Protein AF-A0A645DLG9-F1 (afdb_monomer_lite)

InterPro domains:
  IPR007343 Uncharacterised protein family, zinc metallopeptidase putative [PF04228] (1-88)
  IPR007343 Uncharacterised protein family, zinc metallopeptidase putative [PTHR30168] (2-88)

Foldseek 3Di:
DAQLVLLLVLLVLLLVLQVCCVVVVDVNDDPVRLVVVLVVVQCVAQQNVCCVPPVGDDQVPGDNHHSQLSSVSNVNSNVVSDSVSSVDPPSDD

Radius of gyration: 13.67 Å; chains: 1; bounding box: 35×21×36 Å

pLDDT: mean 84.77, std 9.36, range [57.03, 95.88]

Organism: NCBI:txid1076179

Sequence (93 aa):
MSVFTELQADCLAGVWMNHAAETGYLTAPTSAEIAESLNAAQAVGDDNIQRQTQGYVSPESWTHGSSDQRQAALEDGLQSGNISSCNTPGWSE

Structure (mmCIF, N/CA/C/O backbone):
data_AF-A0A645DLG9-F1
#
_entry.id   AF-A0A645DLG9-F1
#
loop_
_atom_site.group_PDB
_atom_site.id
_atom_site.type_symbol
_atom_site.label_atom_id
_atom_site.label_alt_id
_atom_site.label_comp_id
_atom_site.label_asym_id
_atom_site.label_entity_id
_atom_site.label_seq_id
_atom_site.pdbx_PDB_ins_code
_atom_site.Cartn_x
_atom_site.Cartn_y
_atom_site.Cartn_z
_atom_site.occupancy
_atom_site.B_iso_or_equiv
_atom_site.auth_seq_id
_atom_site.auth_comp_id
_atom_site.auth_asym_id
_atom_site.auth_atom_id
_atom_site.pdbx_PDB_model_num
ATOM 1 N N . MET A 1 1 ? 9.883 12.411 -7.666 1.00 60.34 1 MET A N 1
ATOM 2 C CA . MET A 1 1 ? 9.314 11.461 -6.691 1.00 60.34 1 MET A CA 1
ATOM 3 C C . MET A 1 1 ? 10.327 10.361 -6.460 1.00 60.34 1 MET A C 1
ATOM 5 O O . MET A 1 1 ? 11.058 10.063 -7.397 1.00 60.34 1 MET A O 1
ATOM 9 N N . SER A 1 2 ? 10.441 9.835 -5.241 1.00 85.75 2 SER A N 1
ATOM 10 C CA . SER A 1 2 ? 11.219 8.617 -4.995 1.00 85.75 2 SER A CA 1
ATOM 11 C C . SER A 1 2 ? 10.255 7.443 -4.869 1.00 85.75 2 SER A C 1
ATOM 13 O O . SER A 1 2 ? 9.139 7.631 -4.386 1.00 85.75 2 SER A O 1
ATOM 15 N N . VAL A 1 3 ? 10.711 6.245 -5.239 1.00 87.81 3 VAL A N 1
ATOM 16 C CA . VAL A 1 3 ? 9.950 5.002 -5.042 1.00 87.81 3 VAL A CA 1
ATOM 17 C C . VAL A 1 3 ? 9.477 4.886 -3.592 1.00 87.81 3 VAL A C 1
ATOM 19 O O . VAL A 1 3 ? 8.308 4.637 -3.345 1.00 87.81 3 VAL A O 1
ATOM 22 N N . PHE A 1 4 ? 10.344 5.184 -2.618 1.00 90.12 4 PHE A N 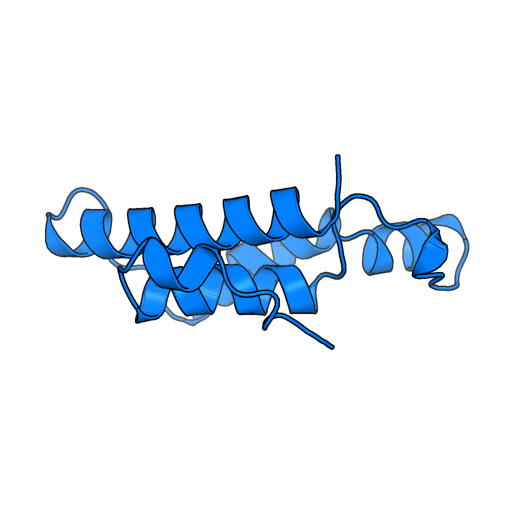1
ATOM 23 C CA . PHE A 1 4 ? 9.968 5.140 -1.204 1.00 90.12 4 PHE A CA 1
ATOM 24 C C . PHE A 1 4 ? 8.778 6.049 -0.858 1.00 90.12 4 PHE A C 1
ATOM 26 O O . PHE A 1 4 ? 7.912 5.640 -0.094 1.00 90.12 4 PHE A O 1
ATOM 33 N N . THR A 1 5 ? 8.720 7.269 -1.403 1.00 90.06 5 THR A N 1
ATOM 34 C CA . THR A 1 5 ? 7.602 8.189 -1.139 1.00 90.06 5 THR A CA 1
ATOM 35 C C . THR A 1 5 ? 6.281 7.646 -1.679 1.00 90.06 5 THR A C 1
ATOM 37 O O . THR A 1 5 ? 5.267 7.772 -1.000 1.00 90.06 5 THR A O 1
ATOM 40 N N . GLU A 1 6 ? 6.298 7.014 -2.852 1.00 87.88 6 GLU A N 1
ATOM 41 C CA . GLU A 1 6 ? 5.103 6.404 -3.444 1.00 87.88 6 GLU A CA 1
ATOM 42 C C . GLU A 1 6 ? 4.635 5.191 -2.634 1.00 87.88 6 GLU A C 1
ATOM 44 O O . GLU A 1 6 ? 3.474 5.126 -2.237 1.00 87.88 6 GLU A O 1
ATOM 49 N N . LEU A 1 7 ? 5.553 4.296 -2.260 1.00 89.69 7 LEU A N 1
ATOM 50 C CA . LEU A 1 7 ? 5.215 3.139 -1.426 1.00 89.69 7 LEU A CA 1
ATOM 51 C C . LEU A 1 7 ? 4.717 3.560 -0.035 1.00 89.69 7 LEU A C 1
ATOM 53 O O . LEU A 1 7 ? 3.760 3.003 0.497 1.00 89.69 7 LEU A O 1
ATOM 57 N N . GLN A 1 8 ? 5.317 4.598 0.551 1.00 93.25 8 GLN A N 1
ATOM 58 C CA . GLN A 1 8 ? 4.828 5.160 1.806 1.00 93.25 8 GLN A CA 1
ATOM 59 C C . GLN A 1 8 ? 3.400 5.707 1.662 1.00 93.25 8 GLN A C 1
ATOM 61 O O . GLN A 1 8 ? 2.591 5.518 2.572 1.00 93.25 8 GLN A O 1
ATOM 66 N N . ALA A 1 9 ? 3.073 6.360 0.544 1.00 91.69 9 ALA A N 1
ATOM 67 C CA . ALA A 1 9 ? 1.722 6.846 0.285 1.00 91.69 9 ALA A CA 1
ATOM 68 C C . ALA A 1 9 ? 0.710 5.693 0.178 1.00 91.69 9 ALA A C 1
ATOM 70 O O . ALA A 1 9 ? -0.366 5.785 0.771 1.00 91.69 9 ALA A O 1
ATOM 71 N N . ASP A 1 10 ? 1.072 4.593 -0.486 1.00 90.56 10 ASP A N 1
ATOM 72 C CA . ASP A 1 10 ? 0.229 3.395 -0.580 1.00 90.56 10 ASP A CA 1
ATOM 73 C C . ASP A 1 10 ? -0.030 2.769 0.797 1.00 90.56 10 ASP A C 1
ATOM 75 O O . ASP A 1 10 ? -1.177 2.485 1.145 1.00 90.56 10 ASP A O 1
ATOM 79 N N . CYS A 1 11 ? 0.997 2.642 1.640 1.00 93.62 11 CYS A N 1
ATOM 80 C CA . CYS A 1 11 ? 0.811 2.159 3.010 1.00 93.62 11 CYS A CA 1
ATOM 81 C C . CYS A 1 11 ? -0.096 3.077 3.837 1.00 93.62 11 CYS A C 1
ATOM 83 O O . CYS A 1 11 ? -1.009 2.611 4.521 1.00 93.62 11 CYS A O 1
ATOM 85 N N . LEU A 1 12 ? 0.087 4.396 3.747 1.00 95.25 12 LEU A N 1
ATOM 86 C CA . LEU A 1 12 ? -0.774 5.348 4.453 1.00 95.25 12 LEU A CA 1
ATOM 87 C C . LEU A 1 12 ? -2.229 5.278 3.969 1.00 95.25 12 LEU A C 1
ATOM 89 O O . LEU A 1 12 ? -3.145 5.418 4.784 1.00 95.25 12 LEU A O 1
ATOM 93 N N . ALA A 1 13 ? -2.454 5.021 2.678 1.00 92.62 13 ALA A N 1
ATOM 94 C CA . ALA A 1 13 ? -3.788 4.766 2.147 1.00 92.62 13 ALA A CA 1
ATOM 95 C C . ALA A 1 13 ? -4.403 3.506 2.777 1.00 92.62 13 ALA A C 1
ATOM 97 O O . ALA A 1 13 ? -5.556 3.547 3.206 1.00 92.62 13 ALA A O 1
ATOM 98 N N . GLY A 1 14 ? -3.626 2.431 2.928 1.00 92.00 14 GLY A N 1
ATOM 99 C CA . GLY A 1 14 ? -4.053 1.209 3.614 1.00 92.00 14 GLY A CA 1
ATOM 100 C C . GLY A 1 14 ? -4.455 1.469 5.067 1.00 92.00 14 GLY A C 1
ATOM 101 O O . GLY A 1 14 ? -5.541 1.073 5.491 1.00 92.00 14 GLY A O 1
ATOM 102 N N . VAL A 1 15 ? -3.638 2.224 5.810 1.00 95.69 15 VAL A N 1
ATOM 103 C CA . VAL A 1 15 ? -3.955 2.623 7.193 1.00 95.69 15 VAL A CA 1
ATOM 104 C C . VAL A 1 15 ? -5.260 3.415 7.246 1.00 95.69 15 VAL A C 1
ATOM 106 O O . VAL A 1 15 ? -6.115 3.142 8.086 1.00 95.69 15 VAL A O 1
ATOM 109 N N . TRP A 1 16 ? -5.454 4.376 6.340 1.00 95.25 16 TRP A N 1
ATOM 110 C CA . TRP A 1 16 ? -6.711 5.118 6.273 1.00 95.25 16 TRP A CA 1
ATOM 111 C C . TRP A 1 16 ? -7.907 4.194 6.013 1.00 95.25 16 TRP A C 1
ATOM 113 O O . TRP A 1 16 ? -8.917 4.318 6.702 1.00 95.25 16 TRP A O 1
ATOM 123 N N . MET A 1 17 ? -7.795 3.252 5.069 1.00 93.31 17 MET A N 1
ATOM 124 C CA . MET A 1 17 ? -8.868 2.302 4.750 1.00 93.31 17 MET A CA 1
ATOM 125 C C . MET A 1 17 ? -9.232 1.426 5.953 1.00 93.31 17 MET A C 1
ATOM 127 O O . MET A 1 17 ? -10.417 1.191 6.186 1.00 93.31 17 MET A O 1
ATOM 131 N N . ASN A 1 18 ? -8.238 0.992 6.733 1.00 94.12 18 ASN A N 1
ATOM 132 C CA . ASN A 1 18 ? -8.441 0.234 7.967 1.00 94.12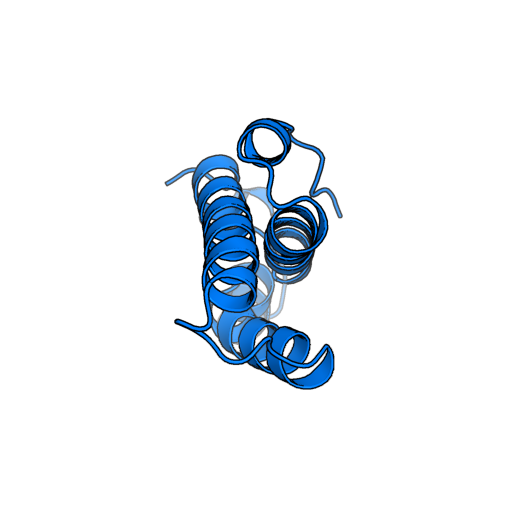 18 ASN A CA 1
ATOM 133 C C . ASN A 1 18 ? -9.317 1.021 8.963 1.00 94.12 18 ASN A C 1
ATOM 135 O O . ASN A 1 18 ? -10.412 0.577 9.312 1.00 94.12 18 ASN A O 1
ATOM 139 N N . HIS A 1 19 ? -8.913 2.246 9.315 1.00 95.88 19 HIS A N 1
ATOM 140 C CA . HIS A 1 19 ? -9.671 3.100 10.243 1.00 95.88 19 HIS A CA 1
ATOM 141 C C . HIS A 1 19 ? -11.038 3.518 9.687 1.00 95.88 19 HIS A C 1
ATOM 143 O O . HIS A 1 19 ? -12.024 3.601 10.425 1.00 95.88 19 HIS A O 1
ATOM 149 N N . ALA A 1 20 ? -11.133 3.780 8.381 1.00 95.12 20 ALA A N 1
ATOM 150 C CA . ALA A 1 20 ? -12.391 4.128 7.723 1.00 95.12 20 ALA A CA 1
ATOM 151 C C . ALA A 1 20 ? -13.396 2.966 7.769 1.00 95.12 20 ALA A C 1
ATOM 153 O O . ALA A 1 20 ? -14.595 3.201 7.933 1.00 95.12 20 ALA A O 1
ATOM 154 N N . ALA A 1 21 ? -12.915 1.725 7.667 1.00 93.19 21 ALA A N 1
ATOM 155 C CA . ALA A 1 21 ? -13.736 0.532 7.821 1.00 93.19 21 ALA A CA 1
ATOM 156 C C . ALA A 1 21 ? -14.223 0.346 9.265 1.00 93.19 21 ALA A C 1
ATOM 158 O O . ALA A 1 21 ? -15.412 0.114 9.483 1.00 93.19 21 ALA A O 1
ATOM 159 N N . GLU A 1 22 ? -13.344 0.518 10.257 1.00 93.00 22 GLU A N 1
ATOM 160 C CA . GLU A 1 22 ? -13.700 0.401 11.682 1.00 93.00 22 GLU A CA 1
ATOM 161 C C . GLU A 1 22 ? -14.759 1.420 12.119 1.00 93.00 22 GLU A C 1
ATOM 163 O O . GLU A 1 22 ? -15.649 1.124 12.916 1.00 93.00 22 GLU A O 1
ATOM 168 N N . THR A 1 23 ? -14.678 2.631 11.576 1.00 95.06 23 THR A N 1
ATOM 169 C CA . THR A 1 23 ? -15.600 3.734 11.880 1.00 95.06 23 THR A CA 1
ATOM 170 C C . THR A 1 23 ? -16.886 3.700 11.050 1.00 95.06 23 THR A C 1
ATOM 172 O O . THR A 1 23 ? -17.792 4.497 11.298 1.00 95.06 23 THR A O 1
ATOM 175 N N . GLY A 1 24 ? -16.990 2.788 10.077 1.00 93.12 24 GLY A N 1
ATOM 176 C CA . GLY A 1 24 ? -18.139 2.663 9.179 1.00 93.12 24 GLY A CA 1
ATOM 177 C C . GLY A 1 24 ? -18.225 3.739 8.090 1.00 93.12 24 GLY A C 1
ATOM 178 O O . GLY 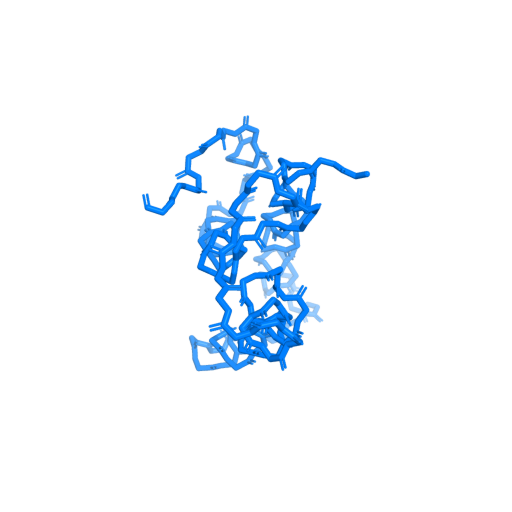A 1 24 ? -19.241 3.813 7.399 1.00 93.12 24 GLY A O 1
ATOM 179 N N . TYR A 1 25 ? -17.188 4.566 7.910 1.00 92.75 25 TYR A N 1
ATOM 180 C CA . TYR A 1 25 ? -17.091 5.507 6.782 1.00 92.75 25 TYR A CA 1
ATOM 181 C C . TYR A 1 25 ? -16.846 4.797 5.450 1.00 92.75 25 TYR A C 1
ATOM 183 O O . TYR A 1 25 ? -17.205 5.318 4.394 1.00 92.75 25 TYR A O 1
ATOM 191 N N . LEU A 1 26 ? -16.238 3.615 5.502 1.00 91.00 26 LEU A N 1
ATOM 192 C CA . LEU A 1 26 ? -15.990 2.747 4.365 1.00 91.00 26 LEU A CA 1
ATOM 193 C C . LEU A 1 26 ? -16.554 1.360 4.683 1.00 91.00 26 LEU A C 1
ATOM 195 O O . LEU A 1 26 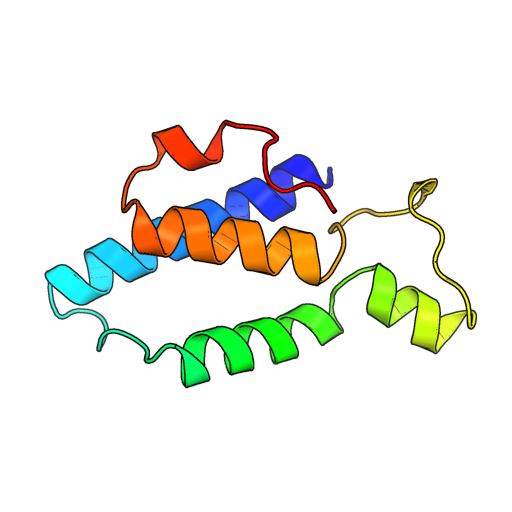? -16.418 0.864 5.797 1.00 91.00 26 LEU A O 1
ATOM 199 N N . THR A 1 27 ? -17.182 0.705 3.709 1.00 89.62 27 THR A N 1
ATOM 200 C CA . THR A 1 27 ? -17.412 -0.740 3.838 1.00 89.62 27 THR A CA 1
ATOM 201 C C . THR A 1 27 ? -16.070 -1.425 3.654 1.00 89.62 27 THR A C 1
ATOM 203 O O . THR A 1 27 ? -15.426 -1.193 2.634 1.00 89.62 27 THR A O 1
ATOM 206 N N . ALA A 1 28 ? -15.645 -2.226 4.635 1.00 83.88 28 ALA A N 1
ATOM 207 C CA . ALA A 1 28 ? -14.373 -2.936 4.568 1.00 83.88 28 ALA A CA 1
ATOM 208 C C . ALA A 1 28 ? -14.256 -3.666 3.218 1.00 83.88 28 ALA A C 1
ATOM 210 O O . ALA A 1 28 ? -15.109 -4.514 2.929 1.00 83.88 28 ALA A O 1
ATOM 211 N N . PRO A 1 29 ? -13.259 -3.326 2.383 1.00 80.19 29 PRO A N 1
ATOM 212 C CA . PRO A 1 29 ? -13.120 -3.957 1.086 1.00 80.19 29 PRO A CA 1
ATOM 213 C C . PRO A 1 29 ? -12.747 -5.424 1.278 1.00 80.19 29 PRO A C 1
ATOM 215 O O . PRO A 1 29 ? -11.972 -5.796 2.164 1.00 80.19 29 PRO A O 1
ATOM 218 N N . THR A 1 30 ? -13.302 -6.275 0.432 1.00 85.00 30 THR A N 1
ATOM 219 C CA . THR A 1 30 ? -12.905 -7.676 0.356 1.00 85.00 30 THR A CA 1
ATOM 220 C C . THR A 1 30 ? -11.481 -7.794 -0.187 1.00 85.00 30 THR A C 1
ATOM 222 O O . THR A 1 30 ? -11.003 -6.935 -0.929 1.00 85.00 30 THR A O 1
ATOM 225 N N . SER A 1 31 ? -10.802 -8.905 0.109 1.00 75.62 31 SER A N 1
ATOM 226 C CA . SER A 1 31 ? -9.485 -9.208 -0.475 1.00 75.62 31 SER A CA 1
ATOM 227 C C . SER A 1 31 ? -9.496 -9.171 -2.008 1.00 75.62 31 SER A C 1
ATOM 229 O O . SER A 1 31 ? -8.498 -8.803 -2.618 1.00 75.62 31 SER A O 1
ATOM 231 N N . ALA A 1 32 ? -10.632 -9.508 -2.631 1.00 78.88 32 ALA A N 1
ATOM 232 C CA . ALA A 1 32 ? -10.809 -9.424 -4.076 1.00 78.88 32 ALA A CA 1
ATOM 233 C C . ALA A 1 32 ? -10.844 -7.970 -4.576 1.00 78.88 32 ALA A C 1
ATOM 235 O O . ALA A 1 32 ? -10.163 -7.657 -5.545 1.00 78.88 32 ALA A O 1
ATOM 236 N N . GLU A 1 33 ? -11.570 -7.076 -3.899 1.00 82.19 33 GLU A N 1
ATOM 237 C CA . GLU A 1 33 ? -11.627 -5.648 -4.252 1.00 82.19 33 GLU A CA 1
ATOM 238 C C . GLU A 1 33 ? -10.283 -4.944 -4.024 1.00 82.19 33 GLU A C 1
ATOM 240 O O . GLU A 1 33 ? -9.896 -4.079 -4.806 1.00 82.19 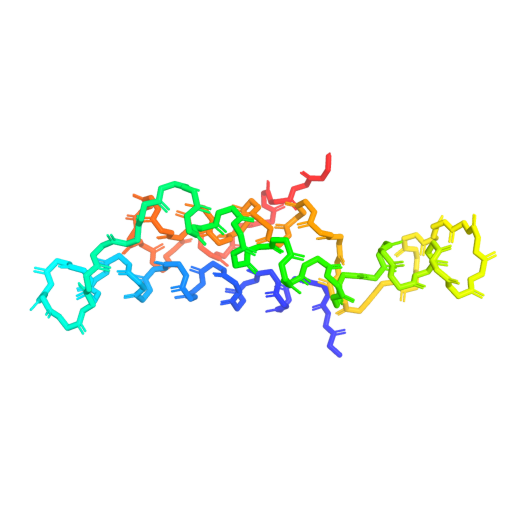33 GLU A O 1
ATOM 245 N N . ILE A 1 34 ? -9.536 -5.344 -2.989 1.00 78.06 34 ILE A N 1
ATOM 246 C CA . ILE A 1 34 ? -8.169 -4.857 -2.754 1.00 78.06 34 ILE A CA 1
ATOM 247 C C . ILE A 1 34 ? -7.261 -5.292 -3.907 1.00 78.06 34 ILE A C 1
ATOM 249 O O . ILE A 1 34 ? -6.601 -4.450 -4.511 1.00 78.06 34 ILE A O 1
ATOM 253 N N . ALA A 1 35 ? -7.274 -6.578 -4.268 1.00 73.38 35 ALA A N 1
ATOM 254 C CA . ALA A 1 35 ? -6.483 -7.097 -5.381 1.00 73.38 35 ALA A CA 1
ATOM 255 C C . ALA A 1 35 ? -6.888 -6.483 -6.735 1.00 73.38 35 ALA A C 1
ATOM 257 O O . ALA A 1 35 ? -6.036 -6.262 -7.593 1.00 73.38 35 ALA A O 1
ATOM 258 N N . GLU A 1 36 ? -8.170 -6.188 -6.952 1.00 75.88 36 GLU A N 1
ATOM 259 C CA . GLU A 1 36 ? -8.661 -5.535 -8.170 1.00 75.88 36 GLU A CA 1
ATOM 260 C C . GLU A 1 36 ? -8.232 -4.063 -8.244 1.00 75.88 36 GLU A C 1
ATOM 262 O O . GLU A 1 36 ? -7.717 -3.622 -9.272 1.00 75.88 36 GLU A O 1
ATOM 267 N N . SER A 1 37 ? -8.359 -3.319 -7.141 1.00 70.75 37 SER A N 1
ATOM 268 C CA . SER A 1 37 ? -7.867 -1.939 -7.031 1.00 70.75 37 SER A CA 1
ATOM 269 C C . SER A 1 37 ? -6.358 -1.869 -7.257 1.00 70.75 37 SER A C 1
ATOM 271 O O . SER A 1 37 ? -5.864 -1.012 -7.991 1.00 70.75 37 SER A O 1
ATOM 273 N N . LEU A 1 38 ? -5.624 -2.832 -6.700 1.00 70.88 38 LEU A N 1
ATOM 274 C CA . LEU A 1 38 ? -4.195 -2.961 -6.920 1.00 70.88 38 LEU A CA 1
ATOM 275 C C . LEU A 1 38 ? -3.877 -3.289 -8.369 1.00 70.88 38 LEU A C 1
ATOM 277 O O . LEU A 1 38 ? -3.034 -2.607 -8.923 1.00 70.88 38 LEU A O 1
ATOM 281 N N . ASN A 1 39 ? -4.578 -4.219 -9.026 1.00 69.94 39 ASN A N 1
ATOM 282 C CA . ASN A 1 39 ? -4.431 -4.467 -10.469 1.00 69.94 39 ASN A CA 1
ATOM 283 C C . ASN A 1 39 ? -4.670 -3.206 -11.313 1.00 69.94 39 ASN A C 1
ATOM 285 O O . ASN A 1 39 ? -3.930 -2.941 -12.261 1.00 69.94 39 ASN A O 1
ATOM 289 N N . ALA A 1 40 ? -5.666 -2.392 -10.960 1.00 69.00 40 ALA A N 1
ATOM 290 C CA . ALA A 1 40 ? -5.875 -1.102 -11.611 1.00 69.00 40 ALA A CA 1
ATOM 291 C C . ALA A 1 40 ? -4.695 -0.146 -11.357 1.00 69.00 40 ALA A C 1
ATOM 293 O O . ALA A 1 40 ? -4.256 0.555 -12.268 1.00 69.00 40 ALA A O 1
ATOM 294 N N . ALA A 1 41 ? -4.128 -0.162 -10.150 1.00 65.06 41 ALA A N 1
ATOM 295 C CA . ALA A 1 41 ? -2.925 0.581 -9.797 1.00 65.06 41 ALA A CA 1
ATOM 296 C C . ALA A 1 41 ? -1.645 0.006 -10.449 1.00 65.06 41 ALA A C 1
ATOM 298 O O . ALA A 1 41 ? -0.720 0.765 -10.731 1.00 65.06 41 ALA A O 1
ATOM 299 N N . GLN A 1 42 ? -1.595 -1.290 -10.782 1.00 65.69 42 GLN A N 1
ATOM 300 C CA . GLN A 1 42 ? -0.508 -1.904 -11.554 1.00 65.69 42 GLN A CA 1
ATOM 301 C C . GLN A 1 42 ? -0.447 -1.331 -12.967 1.00 65.69 42 GLN A C 1
ATOM 303 O O . GLN A 1 42 ? 0.620 -1.307 -13.571 1.00 65.69 42 GLN A O 1
ATOM 308 N N . ALA A 1 43 ? -1.558 -0.825 -13.516 1.00 65.81 43 ALA A N 1
ATOM 309 C CA . ALA A 1 43 ? -1.534 -0.130 -14.804 1.00 65.81 43 ALA A CA 1
ATOM 310 C C . ALA A 1 43 ? -0.654 1.135 -14.777 1.00 65.81 43 ALA A C 1
ATOM 312 O O . ALA A 1 43 ? -0.199 1.573 -15.832 1.00 65.81 43 ALA A O 1
ATOM 313 N N . VAL A 1 44 ? -0.394 1.699 -13.588 1.00 67.19 44 VAL A N 1
ATOM 314 C CA . VAL A 1 44 ? 0.531 2.827 -13.392 1.00 67.19 44 VAL A CA 1
ATOM 315 C C . VAL A 1 44 ? 1.876 2.421 -12.771 1.00 67.19 44 VAL A C 1
ATOM 317 O O . VAL A 1 44 ? 2.715 3.289 -12.551 1.00 67.19 44 VAL A O 1
ATOM 320 N N . GLY A 1 45 ? 2.107 1.131 -12.500 1.00 72.38 45 GLY A N 1
ATOM 321 C CA . GLY A 1 45 ? 3.405 0.625 -12.044 1.00 72.38 45 GLY A CA 1
ATOM 322 C C . GLY A 1 45 ? 4.466 0.758 -13.138 1.00 72.38 45 GLY A C 1
ATOM 323 O O . GLY A 1 45 ? 4.189 0.498 -14.315 1.00 72.38 45 GLY A O 1
ATOM 324 N N . ASP A 1 46 ? 5.688 1.158 -12.772 1.00 80.19 46 ASP A N 1
ATOM 325 C CA . ASP A 1 46 ? 6.741 1.408 -13.766 1.00 80.19 46 ASP A CA 1
ATOM 326 C C . ASP A 1 46 ? 7.131 0.126 -14.511 1.00 80.19 46 ASP A C 1
ATOM 328 O O . ASP A 1 46 ? 7.478 0.177 -15.688 1.00 80.19 46 ASP A O 1
ATOM 332 N N . ASP A 1 47 ? 7.027 -1.034 -13.865 1.00 83.06 47 ASP A N 1
ATOM 333 C CA . ASP A 1 47 ? 7.279 -2.338 -14.474 1.00 83.06 47 ASP A CA 1
ATOM 334 C C . ASP A 1 47 ? 6.272 -2.656 -15.590 1.00 83.06 47 ASP A C 1
ATOM 336 O O . ASP A 1 47 ? 6.645 -3.131 -16.669 1.00 83.06 47 ASP A O 1
ATOM 340 N N . ASN A 1 48 ? 4.999 -2.334 -15.375 1.00 82.25 48 ASN A N 1
ATOM 341 C CA . ASN A 1 48 ? 3.944 -2.551 -16.352 1.00 82.25 48 ASN A CA 1
ATOM 342 C C . ASN A 1 48 ? 4.038 -1.535 -17.497 1.00 82.25 48 ASN A C 1
ATOM 344 O O . ASN A 1 48 ? 4.025 -1.920 -18.669 1.00 82.25 48 ASN A O 1
ATOM 348 N N . ILE A 1 49 ? 4.243 -0.251 -17.174 1.00 81.81 49 ILE A N 1
ATOM 349 C CA . ILE A 1 49 ? 4.457 0.814 -18.165 1.00 81.81 49 ILE A CA 1
ATOM 350 C C . ILE A 1 49 ? 5.659 0.480 -19.048 1.00 81.81 49 ILE A C 1
ATOM 352 O O . ILE A 1 49 ? 5.568 0.544 -20.274 1.00 81.81 49 ILE A O 1
ATOM 356 N N . GLN A 1 50 ? 6.788 0.089 -18.461 1.00 86.81 50 GLN A N 1
ATOM 357 C CA . GLN A 1 50 ? 7.992 -0.253 -19.214 1.00 86.81 50 GLN A CA 1
ATOM 358 C C . GLN A 1 50 ? 7.792 -1.500 -20.073 1.00 86.81 50 GLN A C 1
ATOM 360 O O . GLN A 1 50 ? 8.128 -1.500 -21.259 1.00 86.81 50 GLN A O 1
ATOM 365 N N . ARG A 1 51 ? 7.169 -2.552 -19.536 1.00 86.75 51 ARG A N 1
ATOM 366 C CA . ARG A 1 51 ? 6.862 -3.751 -20.324 1.00 86.75 51 ARG A CA 1
ATOM 367 C C . ARG A 1 51 ? 5.976 -3.425 -21.531 1.00 86.75 51 ARG A C 1
ATOM 369 O O . ARG A 1 51 ? 6.226 -3.959 -22.607 1.00 86.75 51 ARG A O 1
ATOM 376 N N . GLN A 1 52 ? 5.004 -2.524 -21.388 1.00 85.44 52 GLN A N 1
ATOM 377 C CA . GLN A 1 52 ? 4.123 -2.102 -22.484 1.00 85.44 52 GLN A CA 1
ATOM 378 C C . GLN A 1 52 ? 4.801 -1.159 -23.491 1.00 85.44 52 GLN A C 1
ATOM 380 O O . GLN A 1 52 ? 4.524 -1.245 -24.685 1.00 85.44 52 GLN A O 1
ATOM 385 N N . THR A 1 53 ? 5.673 -0.259 -23.033 1.00 86.19 53 THR A N 1
ATOM 386 C CA . THR A 1 53 ? 6.259 0.803 -23.874 1.00 86.19 53 THR A CA 1
ATOM 387 C C . THR A 1 53 ? 7.566 0.404 -24.557 1.00 86.19 53 THR A C 1
ATOM 389 O O . THR A 1 53 ? 7.787 0.784 -25.705 1.00 86.19 53 THR A O 1
ATOM 392 N N . GLN A 1 54 ? 8.427 -0.363 -23.884 1.00 89.12 54 GLN A N 1
ATOM 393 C CA . GLN A 1 54 ? 9.767 -0.735 -24.368 1.00 89.12 54 GLN A CA 1
ATOM 394 C C . GLN A 1 54 ? 10.008 -2.255 -24.421 1.00 89.12 54 GLN A C 1
ATOM 396 O O . GLN A 1 54 ? 11.000 -2.694 -24.999 1.00 89.12 54 GLN A O 1
ATOM 401 N N . GLY A 1 55 ? 9.110 -3.074 -23.857 1.00 87.94 55 GLY A N 1
ATOM 402 C CA . GLY A 1 55 ? 9.176 -4.541 -23.930 1.00 87.94 55 GLY A CA 1
ATOM 403 C C . GLY A 1 55 ? 10.066 -5.214 -22.878 1.00 87.94 55 GLY A C 1
ATOM 404 O O . GLY A 1 55 ? 10.125 -6.441 -22.825 1.00 87.94 55 GLY A O 1
ATOM 405 N N . TYR A 1 56 ? 10.736 -4.442 -22.022 1.00 85.62 56 TYR A N 1
ATOM 406 C CA . TYR A 1 56 ? 11.552 -4.937 -20.911 1.00 85.62 56 TYR A CA 1
ATOM 407 C C . TYR A 1 56 ? 11.459 -4.000 -19.703 1.00 85.62 56 TYR A C 1
ATOM 409 O O . TYR A 1 56 ? 11.076 -2.840 -19.835 1.00 85.62 56 TYR A O 1
ATOM 417 N N . VAL A 1 57 ? 11.821 -4.504 -18.525 1.00 87.06 57 VAL A N 1
ATOM 418 C CA . VAL A 1 57 ? 11.764 -3.772 -17.252 1.00 87.06 57 VAL A CA 1
ATOM 419 C C . VAL A 1 57 ? 13.182 -3.414 -16.803 1.00 87.06 57 VAL A C 1
ATOM 421 O O . VAL A 1 57 ? 14.076 -4.255 -16.867 1.00 87.06 57 VAL A O 1
ATOM 424 N N . SER A 1 58 ? 13.392 -2.169 -16.375 1.00 87.75 58 SER A N 1
ATOM 425 C CA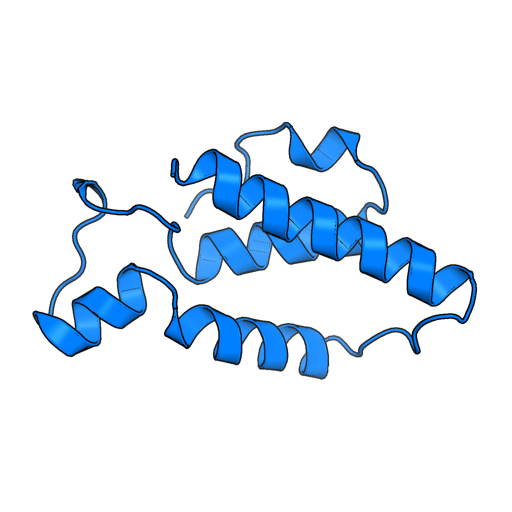 . SER A 1 58 ? 14.673 -1.629 -15.908 1.00 87.75 58 SER A CA 1
ATOM 426 C C . SER A 1 58 ? 14.486 -0.814 -14.617 1.00 87.75 58 SER A C 1
ATOM 428 O O . SER A 1 58 ? 14.137 0.374 -14.692 1.00 87.75 58 SER A O 1
ATOM 430 N N . PRO A 1 59 ? 14.771 -1.410 -13.441 1.00 82.88 59 PRO A N 1
ATOM 431 C CA . PRO A 1 59 ? 14.510 -0.800 -12.133 1.00 82.88 59 PRO A CA 1
ATOM 432 C C . PRO A 1 59 ? 15.216 0.530 -11.865 1.00 82.88 59 PRO A C 1
ATOM 434 O O . PRO A 1 59 ? 14.700 1.372 -11.139 1.00 82.88 59 PRO A O 1
ATOM 437 N N . GLU A 1 60 ? 16.369 0.770 -12.494 1.00 79.69 60 GLU A N 1
ATOM 438 C CA . GLU A 1 60 ? 17.169 1.988 -12.275 1.00 79.69 60 GLU A CA 1
ATOM 439 C C . GLU A 1 60 ? 16.458 3.294 -12.673 1.00 79.69 60 GLU A C 1
ATOM 441 O O . GLU A 1 60 ? 16.906 4.381 -12.318 1.00 79.69 60 GLU A O 1
ATOM 446 N N . SER A 1 61 ? 15.353 3.195 -13.414 1.00 79.81 61 SER A N 1
ATOM 447 C CA . SER A 1 61 ? 14.581 4.339 -13.915 1.00 79.81 61 SER A CA 1
ATOM 448 C C . SER A 1 61 ? 13.212 4.496 -13.251 1.00 79.81 61 SER A C 1
ATOM 450 O O . SER A 1 61 ? 12.420 5.334 -13.681 1.00 79.81 61 SER A O 1
ATOM 452 N N . TRP A 1 62 ? 12.918 3.696 -12.224 1.00 85.81 62 TRP A N 1
ATOM 453 C CA . TRP A 1 62 ? 11.629 3.738 -11.547 1.00 85.81 62 TRP A CA 1
ATOM 454 C C . TRP A 1 62 ? 11.446 5.014 -10.726 1.00 85.81 62 TRP A C 1
ATOM 456 O O . TRP A 1 62 ? 12.345 5.505 -10.042 1.00 85.81 62 TRP A O 1
ATOM 466 N N . THR A 1 63 ? 10.230 5.534 -10.787 1.00 79.81 63 THR A N 1
ATOM 467 C CA . THR A 1 63 ? 9.745 6.703 -10.056 1.00 79.81 63 THR A CA 1
ATOM 468 C C . THR A 1 63 ? 8.557 6.383 -9.147 1.00 79.81 63 THR A C 1
ATOM 470 O O . THR A 1 63 ? 8.359 7.113 -8.177 1.00 79.81 63 THR A O 1
ATOM 473 N N . HIS A 1 64 ? 7.846 5.281 -9.405 1.00 81.25 64 HIS A N 1
ATOM 474 C CA . HIS A 1 64 ? 6.670 4.795 -8.676 1.00 81.25 64 HIS A CA 1
ATOM 475 C C . HIS A 1 64 ? 6.873 3.417 -8.028 1.00 81.25 64 HIS A C 1
ATOM 477 O O . HIS A 1 64 ? 6.093 3.031 -7.163 1.00 81.25 64 HIS A O 1
ATOM 483 N N . GLY A 1 65 ? 7.933 2.694 -8.402 1.00 85.12 65 GLY A N 1
ATOM 484 C CA . GLY A 1 65 ? 8.177 1.324 -7.942 1.00 85.12 65 GLY A CA 1
ATOM 485 C C . GLY A 1 65 ? 7.437 0.294 -8.789 1.00 85.12 65 GLY A C 1
ATOM 486 O O . GLY A 1 65 ? 6.736 0.642 -9.748 1.00 85.12 65 GLY A O 1
ATOM 487 N N . SER A 1 66 ? 7.615 -0.981 -8.455 1.00 86.94 66 SER A N 1
ATOM 488 C CA . SER A 1 66 ? 6.883 -2.046 -9.128 1.00 86.94 66 SER A CA 1
ATOM 489 C C . SER A 1 66 ? 5.473 -2.207 -8.583 1.00 86.94 66 SER A C 1
ATOM 491 O O . SER A 1 66 ? 5.152 -1.857 -7.445 1.00 86.94 66 SER A O 1
ATOM 493 N N . SER A 1 67 ? 4.630 -2.783 -9.428 1.00 83.56 67 SER A N 1
ATOM 494 C CA . SER A 1 67 ? 3.285 -3.238 -9.100 1.00 83.56 67 SER A CA 1
ATOM 495 C C . SER A 1 67 ? 3.212 -4.036 -7.785 1.00 83.56 67 SER A C 1
ATOM 497 O O . SER A 1 67 ? 2.355 -3.750 -6.945 1.00 83.56 67 SER A O 1
ATOM 499 N N . ASP A 1 68 ? 4.145 -4.967 -7.570 1.00 84.88 68 ASP A N 1
ATOM 500 C CA . ASP A 1 68 ? 4.179 -5.836 -6.385 1.00 84.88 68 ASP A CA 1
ATOM 501 C C . ASP A 1 68 ? 4.576 -5.068 -5.116 1.00 84.88 68 ASP A C 1
ATOM 503 O O . ASP A 1 68 ? 3.969 -5.248 -4.058 1.00 84.88 68 ASP A O 1
ATOM 507 N N . GLN A 1 69 ? 5.540 -4.147 -5.218 1.00 88.62 69 GLN A N 1
ATOM 508 C CA . GLN A 1 69 ? 5.936 -3.296 -4.090 1.00 88.62 69 GLN A CA 1
ATOM 509 C C . GLN A 1 69 ? 4.770 -2.436 -3.599 1.00 88.62 69 GLN A C 1
ATOM 511 O O . GLN A 1 69 ? 4.539 -2.316 -2.394 1.00 88.62 69 GLN A O 1
ATOM 516 N N . ARG A 1 70 ? 4.015 -1.854 -4.536 1.00 88.88 70 ARG A N 1
ATOM 517 C CA . ARG A 1 70 ? 2.844 -1.023 -4.233 1.00 88.88 70 ARG A CA 1
ATOM 518 C C . ARG A 1 70 ? 1.726 -1.827 -3.570 1.00 88.88 70 ARG A C 1
ATOM 520 O O . ARG A 1 70 ? 1.118 -1.359 -2.608 1.00 88.88 70 ARG A O 1
ATOM 527 N N . GLN A 1 71 ? 1.505 -3.061 -4.030 1.00 86.12 71 GLN A N 1
ATOM 528 C CA . GLN A 1 71 ? 0.591 -4.007 -3.387 1.00 86.12 71 GLN A CA 1
ATOM 529 C C . GLN A 1 71 ? 1.010 -4.320 -1.950 1.00 86.12 71 GLN A C 1
ATOM 531 O O . GLN A 1 71 ? 0.203 -4.155 -1.033 1.00 86.12 71 GLN A O 1
ATOM 536 N N . ALA A 1 72 ? 2.265 -4.714 -1.743 1.00 89.06 72 ALA A N 1
ATOM 537 C CA . ALA A 1 72 ? 2.776 -5.045 -0.417 1.00 89.06 72 ALA A CA 1
ATOM 538 C C . ALA A 1 72 ? 2.664 -3.858 0.556 1.00 89.06 72 ALA A C 1
ATOM 540 O O . ALA A 1 72 ? 2.327 -4.045 1.726 1.00 89.06 72 ALA A O 1
ATOM 541 N N . ALA A 1 73 ? 2.898 -2.635 0.070 1.00 91.06 73 ALA A N 1
ATOM 542 C CA . ALA A 1 73 ? 2.758 -1.424 0.867 1.00 91.06 73 ALA A CA 1
ATOM 543 C C . ALA A 1 73 ? 1.317 -1.164 1.311 1.00 91.06 73 ALA A C 1
ATOM 545 O O . ALA A 1 73 ? 1.072 -0.966 2.503 1.00 91.06 73 ALA A O 1
ATOM 546 N N . LEU A 1 74 ? 0.358 -1.216 0.380 1.00 90.06 74 LEU A N 1
ATOM 547 C CA . LEU A 1 74 ? -1.060 -1.036 0.694 1.00 90.06 74 LEU A CA 1
ATOM 548 C C . LEU A 1 74 ? -1.557 -2.091 1.692 1.00 90.06 74 LEU A C 1
ATOM 550 O O . LEU A 1 74 ? -2.267 -1.760 2.644 1.00 90.06 74 LEU A O 1
ATOM 554 N N . GLU A 1 75 ? -1.181 -3.354 1.482 1.00 89.38 75 GLU A N 1
ATOM 555 C CA . GLU A 1 75 ? -1.580 -4.469 2.342 1.00 89.38 75 GLU A CA 1
ATOM 556 C C . GLU A 1 75 ? -1.030 -4.336 3.766 1.00 89.38 75 GLU A C 1
ATOM 558 O O . GLU A 1 75 ? -1.781 -4.565 4.715 1.00 89.38 75 GLU A O 1
ATOM 563 N N . ASP A 1 76 ? 0.230 -3.919 3.933 1.00 92.19 76 ASP A N 1
ATOM 564 C CA . ASP A 1 76 ? 0.822 -3.681 5.256 1.00 92.19 76 ASP A CA 1
ATOM 565 C C . ASP A 1 76 ? 0.032 -2.628 6.043 1.00 92.19 76 ASP A C 1
ATOM 567 O O . ASP A 1 76 ? -0.386 -2.872 7.177 1.00 92.19 76 ASP A O 1
ATOM 571 N N . GLY A 1 77 ? -0.254 -1.480 5.424 1.00 93.38 77 GLY A N 1
ATOM 572 C CA . GLY A 1 77 ? -1.037 -0.426 6.066 1.00 93.38 77 GLY A CA 1
ATOM 573 C C . GLY A 1 77 ? -2.460 -0.865 6.413 1.00 93.38 77 GLY A C 1
ATOM 574 O O . GLY A 1 77 ? -2.957 -0.579 7.505 1.00 93.38 77 GLY A O 1
ATOM 575 N N . LEU A 1 78 ? -3.111 -1.591 5.502 1.00 91.88 78 LEU A N 1
ATOM 576 C CA . LEU A 1 78 ? -4.476 -2.079 5.690 1.00 91.88 78 LEU A CA 1
ATOM 577 C C . LEU A 1 78 ? -4.582 -3.114 6.816 1.00 91.88 78 LEU A C 1
ATOM 579 O O . LEU A 1 78 ? -5.569 -3.119 7.552 1.00 91.88 78 LEU A O 1
ATOM 583 N N . GLN A 1 79 ? -3.586 -3.988 6.958 1.00 91.12 79 GLN A N 1
ATOM 584 C CA . GLN A 1 79 ? -3.558 -5.012 8.003 1.00 91.12 79 GLN A CA 1
ATOM 585 C C . GLN A 1 79 ? -3.123 -4.444 9.355 1.00 91.12 79 GLN A C 1
ATOM 587 O O . GLN A 1 79 ? -3.664 -4.840 10.387 1.00 91.12 79 GLN A O 1
ATOM 592 N N . SER A 1 80 ? -2.149 -3.531 9.365 1.00 94.44 80 SER A N 1
ATOM 593 C CA . SER A 1 80 ? -1.581 -2.996 10.602 1.00 94.44 80 SER A CA 1
ATOM 594 C C . SER A 1 80 ? -2.454 -1.913 11.238 1.00 94.44 80 SER A C 1
ATOM 596 O O . SER A 1 80 ? -2.469 -1.792 12.464 1.00 94.44 80 SER A O 1
ATOM 598 N N . GLY A 1 81 ? -3.121 -1.084 10.422 1.00 94.69 81 GLY A N 1
ATOM 599 C CA . GLY A 1 81 ? -3.789 0.138 10.879 1.00 94.69 81 GLY A CA 1
ATOM 600 C C . GLY A 1 81 ? -2.837 1.144 11.544 1.00 94.69 81 GLY A C 1
ATOM 601 O O . GLY A 1 81 ? -3.286 2.085 12.202 1.00 94.69 81 GLY A O 1
ATOM 602 N N . ASN A 1 82 ? -1.518 0.965 11.414 1.00 95.56 82 ASN A N 1
ATOM 603 C CA . ASN A 1 82 ? -0.514 1.705 12.165 1.00 95.56 82 ASN A CA 1
ATOM 604 C C . ASN A 1 82 ? 0.436 2.469 11.236 1.00 95.56 82 ASN A C 1
ATOM 606 O O . ASN A 1 82 ? 1.284 1.889 10.567 1.00 95.56 82 ASN A O 1
ATOM 610 N N . ILE A 1 83 ? 0.380 3.801 11.310 1.00 95.19 83 ILE A N 1
ATOM 611 C CA . ILE A 1 83 ? 1.234 4.722 10.542 1.00 95.19 83 ILE A CA 1
ATOM 612 C C . ILE A 1 83 ? 2.735 4.421 10.707 1.00 95.19 83 ILE A C 1
ATOM 614 O O . ILE A 1 83 ? 3.518 4.690 9.795 1.00 95.19 83 ILE A O 1
ATOM 618 N N . SER A 1 84 ? 3.175 3.864 11.843 1.00 94.12 84 SER A N 1
ATOM 619 C CA . SER A 1 84 ? 4.594 3.557 12.033 1.00 94.12 84 SER A CA 1
ATOM 620 C C . SER A 1 84 ? 5.110 2.451 11.110 1.00 94.12 84 SER A C 1
ATOM 622 O O . SER A 1 84 ? 6.312 2.446 10.848 1.00 94.12 84 SER A O 1
ATOM 624 N N . SER A 1 85 ? 4.253 1.545 10.611 1.00 91.94 85 SER A N 1
ATOM 625 C CA . SER A 1 85 ? 4.676 0.490 9.672 1.00 91.94 85 SER A CA 1
ATOM 626 C C . SER A 1 85 ? 5.096 1.075 8.315 1.00 91.94 85 SER A C 1
ATOM 628 O O . SER A 1 85 ? 6.041 0.593 7.693 1.00 91.94 85 SER A O 1
ATOM 630 N N . CYS A 1 86 ? 4.527 2.228 7.943 1.00 94.19 86 CYS A N 1
ATOM 631 C CA . CYS A 1 86 ? 4.797 2.918 6.681 1.00 94.19 86 CYS A CA 1
ATOM 632 C C . CYS A 1 86 ? 6.159 3.639 6.599 1.00 94.19 86 CYS A C 1
ATOM 634 O O . CYS A 1 86 ? 6.450 4.319 5.614 1.00 94.19 86 CYS A O 1
ATOM 636 N N . ASN A 1 87 ? 7.000 3.542 7.633 1.00 89.75 87 ASN A N 1
ATOM 637 C CA . ASN A 1 87 ? 8.344 4.134 7.645 1.00 89.75 87 ASN A CA 1
ATOM 638 C C . ASN A 1 87 ? 9.456 3.114 7.367 1.00 89.75 87 ASN A C 1
ATOM 640 O O . ASN A 1 87 ? 10.632 3.480 7.348 1.00 89.75 87 ASN A O 1
ATOM 644 N N . THR A 1 88 ? 9.106 1.842 7.181 1.00 74.06 88 THR A N 1
ATOM 645 C CA . THR A 1 88 ? 10.074 0.758 7.004 1.00 74.06 88 THR A CA 1
ATOM 646 C C . THR A 1 88 ? 10.270 0.439 5.517 1.00 74.06 88 THR A C 1
ATOM 648 O O . THR A 1 88 ? 9.282 0.262 4.815 1.00 74.06 88 THR A O 1
ATOM 651 N N . PRO A 1 89 ? 11.512 0.292 5.010 1.00 64.19 89 PRO A N 1
ATOM 652 C CA . PRO A 1 89 ? 11.774 -0.024 3.599 1.00 64.19 89 PRO A CA 1
ATOM 653 C C . PRO A 1 89 ? 11.488 -1.497 3.214 1.00 64.19 89 PRO A C 1
ATOM 655 O O . PRO A 1 89 ? 12.162 -2.056 2.357 1.00 64.19 89 PRO A O 1
ATOM 658 N N . GLY A 1 90 ? 10.522 -2.151 3.866 1.00 68.12 90 GLY A N 1
ATOM 659 C CA . GLY A 1 90 ? 10.303 -3.602 3.807 1.00 68.12 90 GLY A CA 1
ATOM 660 C C . GLY A 1 90 ? 9.504 -4.121 2.608 1.00 68.12 90 GLY A C 1
ATOM 661 O O . GLY A 1 90 ? 9.352 -5.332 2.484 1.00 68.12 90 GLY A O 1
ATOM 662 N N . TRP A 1 91 ? 9.001 -3.248 1.734 1.00 83.56 91 TRP A N 1
ATOM 663 C CA . TRP A 1 91 ? 8.261 -3.643 0.528 1.00 83.56 91 TRP A CA 1
ATOM 664 C C . TRP A 1 91 ? 9.247 -3.896 -0.621 1.00 83.56 91 TRP A C 1
ATOM 666 O O . TRP A 1 91 ? 9.365 -3.108 -1.561 1.00 83.56 91 TRP A O 1
ATOM 676 N N . SER A 1 92 ? 10.064 -4.940 -0.473 1.00 67.44 92 SER A N 1
ATOM 677 C CA . SER A 1 92 ? 11.001 -5.396 -1.504 1.00 67.44 92 SER A CA 1
ATOM 678 C C . SER A 1 92 ? 10.360 -6.447 -2.408 1.00 67.44 92 SER A C 1
ATOM 680 O O . SER A 1 92 ? 9.470 -7.169 -1.965 1.00 67.44 92 SER A O 1
ATOM 682 N N . GLU A 1 93 ? 10.855 -6.542 -3.644 1.00 57.03 93 GLU A N 1
ATOM 683 C CA . GLU A 1 93 ? 10.629 -7.711 -4.510 1.00 57.03 93 GLU A CA 1
ATOM 684 C C . GLU A 1 93 ? 11.363 -8.959 -3.997 1.00 57.03 93 GLU A C 1
ATOM 686 O O . GLU A 1 93 ? 12.440 -8.797 -3.368 1.00 57.03 93 GLU A O 1
#

Secondary structure (DSSP, 8-state):
--HHHHHHHHHHHHHHHHHHHHTTSSPPPPHHHHHHHHHHHHTTSHHHHHHHHTSS--GGG-SS--HHHHHHHHHHHHHH--GGGGGS-----